Protein AF-A0A158KEN8-F1 (afdb_monomer_lite)

Radius of gyration: 38.6 Å; chains: 1; bounding box: 78×28×96 Å

Structure (mmCIF, N/CA/C/O backbone):
data_AF-A0A158KEN8-F1
#
_entry.id   AF-A0A158KEN8-F1
#
loop_
_atom_site.group_PDB
_atom_site.id
_atom_site.type_symbol
_atom_site.label_atom_id
_atom_site.label_alt_id
_atom_site.label_comp_id
_atom_site.label_asym_id
_atom_site.label_entity_id
_atom_site.label_seq_id
_atom_site.pdbx_PDB_ins_code
_atom_site.Cartn_x
_atom_site.Cartn_y
_atom_site.Cartn_z
_atom_site.occupancy
_atom_site.B_iso_or_equiv
_atom_site.auth_seq_id
_atom_site.auth_comp_id
_atom_site.auth_asym_id
_atom_site.auth_atom_id
_atom_site.pdbx_PDB_model_num
ATOM 1 N N . MET A 1 1 ? -48.376 15.858 31.980 1.00 63.00 1 MET A N 1
ATOM 2 C CA . MET A 1 1 ? -47.378 14.767 31.953 1.00 63.00 1 MET A CA 1
ATOM 3 C C . MET A 1 1 ? -47.130 14.325 33.382 1.00 63.00 1 MET A C 1
ATOM 5 O O . MET A 1 1 ? -46.826 15.174 34.208 1.00 63.00 1 MET A O 1
ATOM 9 N N . THR A 1 2 ? -47.367 13.054 33.707 1.00 81.88 2 THR A N 1
ATOM 10 C CA . THR A 1 2 ? -47.202 12.551 35.084 1.00 81.88 2 THR A CA 1
ATOM 11 C C . THR A 1 2 ? -45.772 12.062 35.317 1.00 81.88 2 THR A C 1
ATOM 13 O O . THR A 1 2 ? -45.079 11.685 34.370 1.00 81.88 2 THR A O 1
ATOM 16 N N . SER A 1 3 ? -45.318 12.045 36.572 1.00 84.44 3 SER A N 1
ATOM 17 C CA . SER A 1 3 ? -43.955 11.625 36.937 1.00 84.44 3 SER A CA 1
ATOM 18 C C . SER A 1 3 ? -43.613 10.223 36.422 1.00 84.44 3 SER A C 1
ATOM 20 O O . SER A 1 3 ? -42.549 10.031 35.848 1.00 84.44 3 SER A O 1
ATOM 22 N N . LYS A 1 4 ? -44.552 9.270 36.504 1.00 85.19 4 LYS A N 1
ATOM 23 C CA . LYS A 1 4 ? -44.389 7.909 35.958 1.00 85.19 4 LYS A CA 1
ATOM 24 C C . LYS A 1 4 ? -44.129 7.883 34.448 1.00 85.19 4 LYS A C 1
ATOM 26 O O . LYS A 1 4 ? -43.300 7.100 33.992 1.00 85.19 4 LYS A O 1
ATOM 31 N N . GLN A 1 5 ? -44.823 8.721 33.676 1.00 88.50 5 GLN A N 1
ATOM 32 C CA . GLN A 1 5 ? -44.619 8.802 32.224 1.00 88.50 5 GLN A CA 1
ATOM 33 C C . GLN A 1 5 ? -43.230 9.356 31.905 1.00 88.50 5 GLN A C 1
ATOM 35 O O . GLN A 1 5 ? -42.532 8.828 31.042 1.00 88.50 5 GLN A O 1
ATOM 40 N N . LEU A 1 6 ? -42.804 10.364 32.664 1.00 90.69 6 LEU A N 1
ATOM 41 C CA . LEU A 1 6 ? -41.497 10.996 32.525 1.00 90.69 6 LEU A CA 1
ATOM 42 C C . LEU A 1 6 ? -40.360 10.012 32.852 1.00 90.69 6 LEU A C 1
ATOM 44 O O . LEU A 1 6 ? -39.410 9.897 32.082 1.00 90.69 6 LEU A O 1
ATOM 48 N N . THR A 1 7 ? -40.505 9.218 33.917 1.00 89.50 7 THR A N 1
ATOM 49 C CA . THR A 1 7 ? -39.559 8.146 34.266 1.00 89.50 7 THR A CA 1
ATOM 50 C C . THR A 1 7 ? -39.485 7.069 33.184 1.00 89.50 7 THR A C 1
ATOM 52 O O . THR A 1 7 ? -38.391 6.661 32.807 1.00 89.50 7 THR A O 1
ATOM 55 N N . SER A 1 8 ? -40.627 6.629 32.640 1.00 86.19 8 SER A N 1
ATOM 56 C CA . SER A 1 8 ? -40.637 5.618 31.572 1.00 86.19 8 SER A CA 1
ATOM 57 C C . SER A 1 8 ? -39.941 6.104 30.299 1.00 86.19 8 SER A C 1
ATOM 59 O O . SER A 1 8 ? -39.204 5.347 29.670 1.00 86.19 8 SER A O 1
ATOM 61 N N . LEU A 1 9 ? -40.110 7.387 29.968 1.00 88.56 9 LEU A N 1
ATOM 62 C CA . LEU A 1 9 ? -39.487 8.005 28.805 1.00 88.56 9 LEU A CA 1
ATOM 63 C C . LEU A 1 9 ? -37.969 8.127 28.979 1.00 88.56 9 LEU A C 1
ATOM 65 O O . LEU A 1 9 ? -37.224 7.837 28.051 1.00 88.56 9 LEU A O 1
ATOM 69 N N . LEU A 1 10 ? -37.507 8.497 30.176 1.00 86.88 10 LEU A N 1
ATOM 70 C CA . LE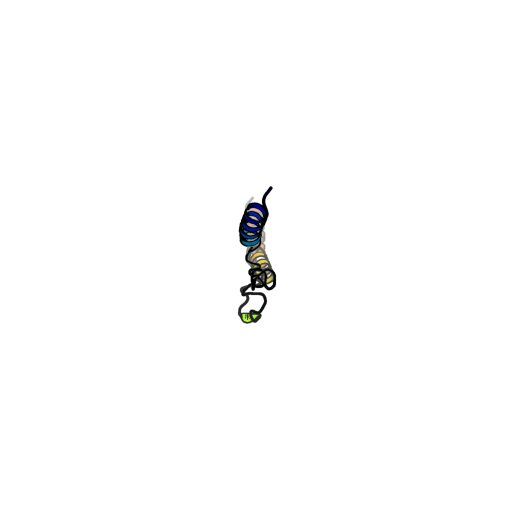U A 1 10 ? -36.081 8.567 30.507 1.00 86.88 10 LEU A CA 1
ATOM 71 C C . LEU A 1 10 ? -35.397 7.198 30.423 1.00 86.88 10 LEU A C 1
ATOM 73 O O . LEU A 1 10 ? -34.304 7.099 29.874 1.00 86.88 10 LEU A O 1
ATOM 77 N N . ILE A 1 11 ? -36.042 6.142 30.926 1.00 84.81 11 ILE A N 1
ATOM 78 C CA . ILE A 1 11 ? -35.511 4.771 30.860 1.00 84.81 11 ILE A CA 1
ATOM 79 C C . ILE A 1 11 ? -35.421 4.300 29.403 1.00 84.81 11 ILE A C 1
ATOM 81 O O . ILE A 1 11 ? -34.394 3.762 28.992 1.00 84.81 11 ILE A O 1
ATOM 85 N N . ALA A 1 12 ? -36.467 4.547 28.608 1.00 84.00 12 ALA A N 1
ATOM 86 C CA . ALA A 1 12 ? -36.473 4.223 27.185 1.00 84.00 12 ALA A CA 1
ATOM 87 C C . ALA A 1 12 ? -35.390 4.998 26.411 1.00 84.00 12 ALA A C 1
ATOM 89 O O . ALA A 1 12 ? -34.703 4.420 25.574 1.00 84.00 12 ALA A O 1
ATOM 90 N N . ALA A 1 13 ? -35.192 6.282 26.723 1.00 80.62 13 ALA A N 1
ATOM 91 C CA . ALA A 1 13 ? -34.160 7.110 26.104 1.00 80.62 13 ALA A CA 1
ATOM 92 C C . ALA A 1 13 ? -32.736 6.662 26.484 1.00 80.62 13 ALA A C 1
ATOM 94 O O . ALA A 1 13 ? -31.859 6.614 25.625 1.00 80.62 13 ALA A O 1
ATOM 95 N N . ALA A 1 14 ? -32.499 6.285 27.744 1.00 7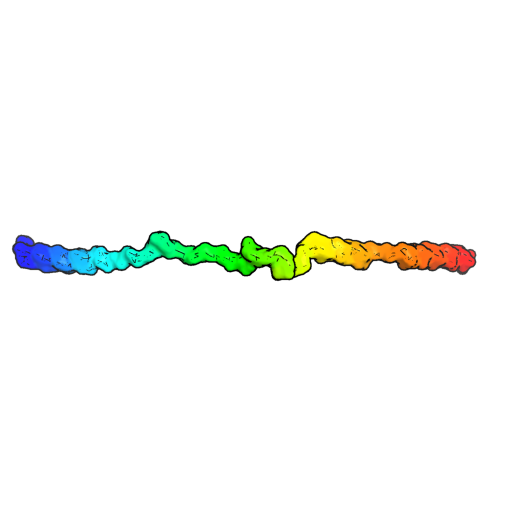7.56 14 ALA A N 1
ATOM 96 C CA . ALA A 1 14 ? -31.190 5.827 28.210 1.00 77.56 14 ALA A CA 1
ATOM 97 C C . ALA A 1 14 ? -30.747 4.512 27.544 1.00 77.56 14 ALA A C 1
ATOM 99 O O . ALA A 1 14 ? -29.562 4.332 27.270 1.00 77.56 14 ALA A O 1
ATOM 100 N N . ALA A 1 15 ? -31.691 3.624 27.215 1.00 69.88 15 ALA A N 1
ATOM 101 C CA . ALA A 1 15 ? -31.401 2.376 26.509 1.00 69.88 15 ALA A CA 1
ATOM 102 C C . ALA A 1 15 ? -30.879 2.592 25.071 1.00 69.88 15 ALA A C 1
ATOM 104 O O . ALA A 1 15 ? -30.204 1.719 24.532 1.00 69.88 15 ALA A O 1
ATOM 105 N N . ILE A 1 16 ? -31.145 3.755 24.461 1.00 69.12 16 ILE A N 1
ATOM 106 C CA . ILE A 1 16 ? -30.715 4.098 23.092 1.00 69.12 16 ILE A CA 1
ATOM 107 C C . ILE A 1 16 ? -29.256 4.591 23.062 1.00 69.12 16 ILE A C 1
ATOM 109 O O . ILE A 1 16 ? -28.579 4.463 22.046 1.00 69.12 16 ILE A O 1
ATOM 113 N N . VAL A 1 17 ? -28.736 5.111 24.179 1.00 64.88 17 VAL A N 1
ATOM 114 C CA . VAL A 1 17 ? -27.377 5.689 24.264 1.00 64.88 17 VAL A CA 1
ATOM 115 C C . VAL A 1 17 ? -26.298 4.621 24.511 1.00 64.88 17 VAL A C 1
ATOM 117 O O . VAL A 1 17 ? -25.106 4.917 24.503 1.00 64.88 17 VAL A O 1
ATOM 120 N N . ALA A 1 18 ? -26.677 3.348 24.643 1.00 61.22 18 ALA A N 1
ATOM 121 C CA . ALA A 1 18 ? -25.740 2.227 24.661 1.00 61.22 18 ALA A CA 1
ATOM 122 C C . ALA A 1 18 ? -25.236 1.893 23.241 1.00 61.22 18 ALA A C 1
ATOM 124 O O . ALA A 1 18 ? -25.353 0.766 22.767 1.00 61.22 18 ALA A O 1
ATOM 125 N N . THR A 1 19 ? -24.678 2.875 22.530 1.00 62.88 19 THR A N 1
ATOM 126 C CA . THR A 1 19 ? -23.890 2.596 21.327 1.00 62.88 19 THR A CA 1
ATOM 127 C C . THR A 1 19 ? -22.576 1.944 21.763 1.00 62.88 19 THR A C 1
ATOM 129 O O . THR A 1 19 ? -21.878 2.524 22.602 1.00 62.88 19 THR A O 1
ATOM 132 N N . PRO A 1 20 ? -22.195 0.772 21.229 1.00 62.25 20 PRO A N 1
ATOM 133 C CA . PRO A 1 20 ? -20.911 0.178 21.555 1.00 62.25 20 PRO A CA 1
ATOM 134 C C . PRO A 1 20 ? -19.789 1.078 21.022 1.00 62.25 20 PRO A C 1
ATOM 136 O O . PRO A 1 20 ? -19.607 1.201 19.814 1.00 62.25 20 PRO A O 1
ATOM 139 N N . ALA A 1 21 ? -19.002 1.677 21.918 1.00 64.44 21 ALA A N 1
ATOM 140 C CA . ALA A 1 21 ? -17.713 2.290 21.598 1.00 64.44 21 ALA A CA 1
ATOM 141 C C . ALA A 1 21 ? -16.664 1.185 21.374 1.00 64.44 21 ALA A C 1
ATOM 143 O O . ALA A 1 21 ? -15.676 1.070 22.097 1.00 64.44 21 ALA A O 1
ATOM 144 N N . PHE A 1 22 ? -16.924 0.301 20.412 1.00 60.25 22 PHE A N 1
ATOM 145 C CA . PHE A 1 22 ? -16.000 -0.757 20.035 1.00 60.25 22 PHE A CA 1
ATOM 146 C C . PHE A 1 22 ? -15.006 -0.201 19.003 1.00 60.25 22 PHE A C 1
ATOM 148 O O . PHE A 1 22 ? -15.357 0.069 17.859 1.00 60.25 22 PHE A O 1
ATOM 155 N N . ALA A 1 23 ? -13.751 -0.068 19.438 1.00 60.19 23 ALA A N 1
ATOM 156 C CA . ALA A 1 23 ? -12.550 -0.215 18.612 1.00 60.19 23 ALA A CA 1
ATOM 157 C C . ALA A 1 23 ? -12.159 0.891 17.603 1.00 60.19 23 ALA A C 1
ATOM 159 O O . ALA A 1 23 ? -11.611 0.582 16.549 1.00 60.19 23 ALA A O 1
ATOM 160 N N . SER A 1 24 ? -12.281 2.181 17.939 1.00 57.75 24 SER A N 1
ATOM 161 C CA . SER A 1 24 ? -11.524 3.219 17.199 1.00 57.75 24 SER A CA 1
ATOM 162 C C . SER A 1 24 ? -10.040 3.301 17.597 1.00 57.75 24 SER A C 1
ATOM 164 O O . SER A 1 24 ? -9.252 3.935 16.902 1.00 57.75 24 SER A O 1
ATOM 166 N N . GLY A 1 25 ? -9.646 2.674 18.714 1.00 63.22 25 GLY A N 1
ATOM 167 C CA . GLY A 1 25 ? -8.292 2.785 19.277 1.00 63.22 25 GLY A CA 1
ATOM 168 C C . GLY A 1 25 ? -7.214 1.982 18.546 1.00 63.22 25 GLY A C 1
ATOM 169 O O . GLY A 1 25 ? -6.034 2.276 18.691 1.00 63.22 25 GLY A O 1
ATOM 170 N N . TYR A 1 26 ? -7.610 1.000 17.744 1.00 66.31 26 TYR A N 1
ATOM 171 C CA . TYR A 1 26 ? -6.723 0.271 16.848 1.00 66.31 26 TYR A CA 1
ATOM 172 C C . TYR A 1 26 ? -7.497 0.071 15.554 1.00 66.31 26 TYR A C 1
ATOM 174 O O . TYR A 1 26 ? -8.247 -0.892 15.413 1.00 66.31 26 TYR A O 1
ATOM 182 N N . GLY A 1 27 ? -7.371 1.036 14.639 1.00 71.38 27 GLY A N 1
ATOM 183 C CA . GLY A 1 27 ? -7.841 0.886 13.264 1.00 71.38 27 GLY A CA 1
ATOM 184 C C . GLY A 1 27 ? -7.277 -0.385 12.609 1.00 71.38 27 GLY A C 1
ATOM 185 O O . GLY A 1 27 ? -6.474 -1.091 13.227 1.00 71.38 27 GLY A O 1
ATOM 186 N N . PRO A 1 28 ? -7.692 -0.706 11.370 1.00 69.00 28 PRO A N 1
ATOM 187 C CA . PRO A 1 28 ? -7.200 -1.892 10.671 1.00 69.00 28 PRO A CA 1
ATOM 188 C C . PRO A 1 28 ? -5.678 -1.992 10.810 1.00 69.00 28 PRO A C 1
ATOM 190 O O . PRO A 1 28 ? -4.982 -0.981 10.681 1.00 69.00 28 PRO A O 1
ATOM 193 N N . ALA A 1 29 ? -5.189 -3.189 11.151 1.00 69.75 29 ALA A N 1
ATOM 194 C CA . ALA A 1 29 ? -3.770 -3.424 11.392 1.00 69.75 29 ALA A CA 1
ATOM 195 C C . ALA A 1 29 ? -2.935 -2.820 10.249 1.00 69.75 29 ALA A C 1
ATOM 197 O O . ALA A 1 29 ? -3.372 -2.901 9.094 1.00 69.75 29 ALA A O 1
ATOM 198 N N . PRO A 1 30 ? -1.764 -2.218 10.543 1.00 70.31 30 PRO A N 1
ATOM 199 C CA . PRO A 1 30 ? -0.892 -1.684 9.508 1.00 70.31 30 PRO A CA 1
ATOM 200 C C . PRO A 1 30 ? -0.705 -2.727 8.411 1.00 70.31 30 PRO A C 1
ATOM 202 O O . PRO A 1 30 ? -0.373 -3.880 8.695 1.00 70.31 30 PRO A O 1
ATOM 205 N N . TYR A 1 31 ? -0.973 -2.329 7.171 1.00 71.44 31 TYR A N 1
ATOM 206 C CA . TYR A 1 31 ? -0.761 -3.189 6.020 1.00 71.44 31 TYR A CA 1
ATOM 207 C C . TYR A 1 31 ? 0.729 -3.526 5.955 1.00 71.44 31 TYR A C 1
ATOM 209 O O . TYR A 1 31 ? 1.554 -2.648 5.717 1.00 71.44 31 TYR A O 1
ATOM 217 N N . TYR A 1 32 ? 1.070 -4.782 6.234 1.00 58.91 32 TYR A N 1
ATOM 218 C CA . TYR A 1 32 ? 2.435 -5.272 6.130 1.00 58.91 32 TYR A CA 1
ATOM 219 C C . TYR A 1 32 ? 2.593 -5.888 4.746 1.00 58.91 32 TYR A C 1
ATOM 221 O O . TYR A 1 32 ? 2.001 -6.933 4.463 1.00 58.91 32 TYR A O 1
ATOM 229 N N . THR A 1 33 ? 3.358 -5.247 3.863 1.00 68.75 33 THR A N 1
ATOM 230 C CA . THR A 1 33 ? 3.794 -5.941 2.653 1.00 68.75 33 THR A CA 1
ATOM 231 C C . THR A 1 33 ? 4.885 -6.925 3.047 1.00 68.75 33 THR A C 1
ATOM 233 O O . THR A 1 33 ? 5.773 -6.598 3.834 1.00 68.75 33 THR A O 1
ATOM 236 N N . ALA A 1 34 ? 4.830 -8.148 2.517 1.00 64.38 34 ALA A N 1
ATOM 237 C CA . ALA A 1 34 ? 5.882 -9.136 2.756 1.00 64.38 34 ALA A CA 1
ATOM 238 C C . ALA A 1 34 ? 7.274 -8.588 2.377 1.00 64.38 34 ALA A C 1
ATOM 240 O O . ALA A 1 34 ? 8.267 -8.964 2.992 1.00 64.38 34 ALA A O 1
ATOM 241 N N . ASP A 1 35 ? 7.332 -7.647 1.431 1.00 63.28 35 ASP A N 1
ATOM 242 C CA . ASP A 1 35 ? 8.558 -7.010 0.960 1.00 63.28 35 ASP A CA 1
ATOM 243 C C . ASP A 1 35 ? 9.148 -5.941 1.898 1.00 63.28 35 ASP A C 1
ATOM 245 O O . ASP A 1 35 ? 10.363 -5.720 1.848 1.00 63.28 35 ASP A O 1
ATOM 249 N N . ASP A 1 36 ? 8.356 -5.293 2.764 1.00 67.69 36 ASP A N 1
ATOM 250 C CA . ASP A 1 36 ? 8.823 -4.171 3.605 1.00 67.69 36 ASP A CA 1
ATOM 251 C C . ASP A 1 36 ? 9.853 -4.593 4.664 1.00 67.69 36 ASP A C 1
ATOM 253 O O . ASP A 1 36 ? 10.699 -3.794 5.067 1.00 67.69 36 ASP A O 1
ATOM 257 N N . GLY A 1 37 ? 9.836 -5.863 5.076 1.00 66.88 37 GLY A N 1
ATOM 258 C CA . GLY A 1 37 ? 10.824 -6.455 5.986 1.00 66.88 37 GLY A CA 1
ATOM 259 C C . GLY A 1 37 ? 11.568 -7.660 5.416 1.00 66.88 37 GLY A C 1
ATOM 260 O O . GLY A 1 37 ? 12.438 -8.209 6.095 1.00 66.88 37 GLY A O 1
ATOM 261 N N . ALA A 1 38 ? 11.241 -8.089 4.192 1.00 73.69 38 ALA A N 1
ATOM 262 C CA . ALA A 1 38 ? 11.945 -9.186 3.548 1.00 73.69 38 ALA A CA 1
ATOM 263 C C . ALA A 1 38 ? 13.439 -8.836 3.408 1.00 73.69 38 ALA A C 1
ATOM 265 O O . ALA A 1 38 ? 13.776 -7.774 2.869 1.00 73.69 38 ALA A O 1
ATOM 266 N N . PRO A 1 39 ? 14.351 -9.726 3.849 1.00 71.88 39 PRO A N 1
ATOM 267 C CA . PRO A 1 39 ? 15.765 -9.633 3.518 1.00 71.88 39 PRO A CA 1
ATOM 268 C C . PRO A 1 39 ? 15.931 -9.395 2.019 1.00 71.88 39 PRO A C 1
ATOM 270 O O . PRO A 1 39 ? 15.187 -9.965 1.222 1.00 71.88 39 PRO A O 1
ATOM 273 N N . ALA A 1 40 ? 16.936 -8.612 1.622 1.00 68.12 40 ALA A N 1
ATOM 274 C CA . ALA A 1 40 ? 17.193 -8.321 0.210 1.00 68.12 40 ALA A CA 1
ATOM 275 C C . ALA A 1 40 ? 17.279 -9.594 -0.661 1.00 68.12 40 ALA A C 1
ATOM 277 O O . ALA A 1 40 ? 16.927 -9.554 -1.831 1.00 68.12 40 ALA A O 1
ATOM 278 N N . SER A 1 41 ? 17.674 -10.731 -0.077 1.00 74.44 41 SER A N 1
ATOM 279 C CA . SER A 1 41 ? 17.731 -12.046 -0.729 1.00 74.44 41 SER A CA 1
ATOM 280 C C . SER A 1 41 ? 16.372 -12.710 -0.997 1.00 74.44 41 SER A C 1
ATOM 282 O O . SER A 1 41 ? 16.318 -13.647 -1.783 1.00 74.44 41 SER A O 1
ATOM 284 N N . GLN A 1 42 ? 15.297 -12.281 -0.329 1.00 72.94 42 GLN A N 1
ATOM 285 C CA . GLN A 1 42 ? 13.926 -12.762 -0.557 1.00 72.94 42 GLN A CA 1
ATOM 286 C C . GLN A 1 42 ? 13.152 -11.880 -1.544 1.00 72.94 42 GLN A C 1
ATOM 288 O O . GLN A 1 42 ? 12.107 -12.291 -2.044 1.00 72.94 42 GLN A O 1
ATOM 293 N N . ARG A 1 43 ? 13.666 -10.683 -1.850 1.00 71.88 43 ARG A N 1
ATOM 294 C CA . ARG A 1 43 ? 13.128 -9.843 -2.919 1.00 71.88 43 ARG A CA 1
ATOM 295 C C . ARG A 1 43 ? 13.533 -10.468 -4.252 1.00 71.88 43 ARG A C 1
ATOM 297 O O . ARG A 1 43 ? 14.697 -10.811 -4.449 1.00 71.88 43 ARG A O 1
ATOM 304 N N . GLY A 1 44 ? 12.561 -10.658 -5.142 1.00 76.75 44 GLY A N 1
ATOM 305 C CA . GLY A 1 44 ? 12.795 -11.213 -6.475 1.00 76.75 44 GLY A CA 1
ATOM 306 C C . GLY A 1 44 ? 13.747 -10.357 -7.321 1.00 76.75 44 GLY A C 1
ATOM 307 O O . GLY A 1 44 ? 14.279 -9.338 -6.878 1.00 76.75 44 GLY A O 1
ATOM 308 N N . MET A 1 45 ? 13.954 -10.763 -8.574 1.00 79.00 45 MET A N 1
ATOM 309 C CA . MET A 1 45 ? 14.825 -10.037 -9.502 1.00 79.00 45 MET A CA 1
ATOM 310 C C . MET A 1 45 ? 14.420 -8.557 -9.591 1.00 79.00 45 MET A C 1
ATOM 312 O O . MET A 1 45 ? 13.260 -8.235 -9.851 1.00 79.00 45 MET A O 1
ATOM 316 N N . SER A 1 46 ? 15.374 -7.652 -9.346 1.00 81.12 46 SER A N 1
ATOM 317 C CA . SER A 1 46 ? 15.082 -6.218 -9.307 1.00 81.12 46 SER A CA 1
ATOM 318 C C . SER A 1 46 ? 14.618 -5.714 -10.678 1.00 81.12 46 SER A C 1
ATOM 320 O O . SER A 1 46 ? 15.080 -6.201 -11.714 1.00 81.12 46 SER A O 1
ATOM 322 N N . ALA A 1 47 ? 13.760 -4.690 -10.702 1.00 77.50 47 ALA A N 1
ATOM 323 C CA . ALA A 1 47 ? 13.333 -4.056 -11.952 1.00 77.50 47 ALA A CA 1
ATOM 324 C C . ALA A 1 47 ? 14.532 -3.572 -12.796 1.00 77.50 47 ALA A C 1
ATOM 326 O O . ALA A 1 47 ? 14.497 -3.641 -14.022 1.00 77.50 47 ALA A O 1
ATOM 327 N N . GLN A 1 48 ? 15.621 -3.154 -12.139 1.00 79.94 48 GLN A N 1
ATOM 328 C CA . GLN A 1 48 ? 16.872 -2.777 -12.795 1.00 79.94 48 GLN A CA 1
ATOM 329 C C . GLN A 1 48 ? 17.561 -3.974 -13.465 1.00 79.94 48 GLN A C 1
ATOM 331 O O . GLN A 1 48 ? 18.037 -3.845 -14.589 1.00 79.94 48 GLN A O 1
ATOM 336 N N . THR A 1 49 ? 17.591 -5.139 -12.812 1.00 83.50 49 THR A N 1
ATOM 337 C CA . THR A 1 49 ? 18.165 -6.370 -13.377 1.00 83.50 49 THR A CA 1
ATOM 338 C C . THR A 1 49 ? 17.369 -6.829 -14.595 1.00 83.50 49 THR A C 1
ATOM 340 O O . THR A 1 49 ? 17.961 -7.129 -15.626 1.00 83.50 49 THR A O 1
ATOM 343 N N . VAL A 1 50 ? 16.034 -6.812 -14.515 1.00 86.38 50 VAL A N 1
ATOM 344 C CA . VAL A 1 50 ? 15.158 -7.160 -15.647 1.00 86.38 50 VAL A CA 1
ATOM 345 C C . VAL A 1 50 ? 15.371 -6.196 -16.819 1.00 86.38 50 VAL A C 1
ATOM 347 O O . VAL A 1 50 ? 15.494 -6.627 -17.962 1.00 86.38 50 VAL A O 1
ATOM 350 N N . ALA A 1 51 ? 15.449 -4.889 -16.550 1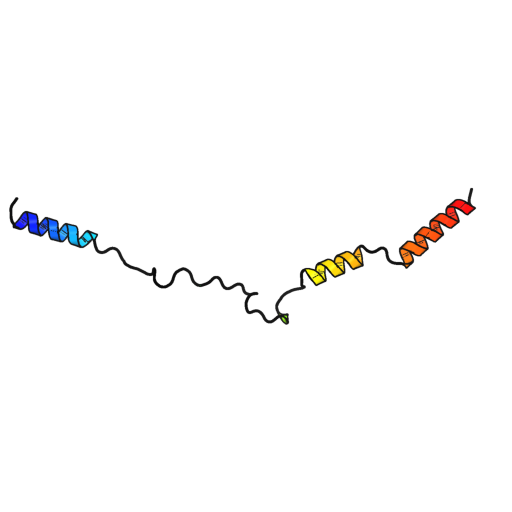.00 83.12 51 ALA A N 1
ATOM 351 C CA . ALA A 1 51 ? 15.687 -3.887 -17.586 1.00 83.12 51 ALA A CA 1
ATOM 352 C C . ALA A 1 51 ? 17.069 -4.043 -18.243 1.00 83.12 51 ALA A C 1
ATOM 354 O O . ALA A 1 51 ? 17.177 -3.961 -19.467 1.00 83.12 51 ALA A O 1
ATOM 355 N N . ALA A 1 52 ? 18.112 -4.307 -17.449 1.00 84.94 52 ALA A N 1
ATOM 356 C CA . ALA A 1 52 ? 19.460 -4.553 -17.952 1.00 84.94 52 ALA A CA 1
ATOM 357 C C . ALA A 1 52 ? 19.524 -5.816 -18.824 1.00 84.94 52 ALA A C 1
ATOM 359 O O . ALA A 1 52 ? 20.139 -5.792 -19.887 1.00 84.94 52 ALA A O 1
ATOM 360 N N . GLU A 1 53 ? 18.847 -6.894 -18.425 1.00 84.81 53 GLU A N 1
ATOM 361 C CA . GLU A 1 53 ? 18.827 -8.140 -19.193 1.00 84.81 53 GLU A CA 1
ATOM 362 C C . GLU A 1 53 ? 18.054 -7.995 -20.515 1.00 84.81 53 GLU A C 1
ATOM 364 O O . GLU A 1 53 ? 18.508 -8.451 -21.567 1.00 84.81 53 GLU A O 1
ATOM 369 N N . GLN A 1 54 ? 16.920 -7.285 -20.504 1.00 85.62 54 GLN A N 1
ATOM 370 C CA . GLN A 1 54 ? 16.179 -6.975 -21.730 1.00 85.62 54 GLN A CA 1
ATOM 371 C C . GLN A 1 54 ? 16.979 -6.075 -22.677 1.00 85.62 54 GLN A C 1
ATOM 373 O O . GLN A 1 54 ? 16.908 -6.255 -23.892 1.00 85.62 54 GLN A O 1
ATOM 378 N N . ALA A 1 55 ? 17.738 -5.114 -22.144 1.00 81.81 55 ALA A N 1
ATOM 379 C CA . ALA A 1 55 ? 18.626 -4.274 -22.941 1.00 81.81 55 ALA A CA 1
ATOM 380 C C . ALA A 1 55 ? 19.775 -5.091 -23.551 1.00 81.81 55 ALA A C 1
ATOM 382 O O . ALA A 1 55 ? 20.056 -4.943 -24.738 1.00 81.81 55 ALA A O 1
ATOM 383 N N . ALA A 1 56 ? 20.376 -6.000 -22.779 1.00 80.75 56 ALA A N 1
ATOM 384 C CA . ALA A 1 56 ? 21.413 -6.909 -23.263 1.00 80.75 56 ALA A CA 1
ATOM 385 C C . ALA A 1 56 ? 20.887 -7.880 -24.334 1.00 80.75 56 ALA A C 1
ATOM 387 O O . ALA A 1 56 ? 21.575 -8.141 -25.312 1.00 80.75 56 ALA A O 1
ATOM 388 N N . THR A 1 57 ? 19.648 -8.358 -24.195 1.00 80.88 57 THR A N 1
ATOM 389 C CA . THR A 1 57 ? 18.997 -9.248 -25.174 1.00 80.88 57 THR A CA 1
ATOM 390 C C . THR A 1 57 ? 18.638 -8.527 -26.478 1.00 80.88 57 THR A C 1
ATOM 392 O O . THR A 1 57 ? 18.625 -9.138 -2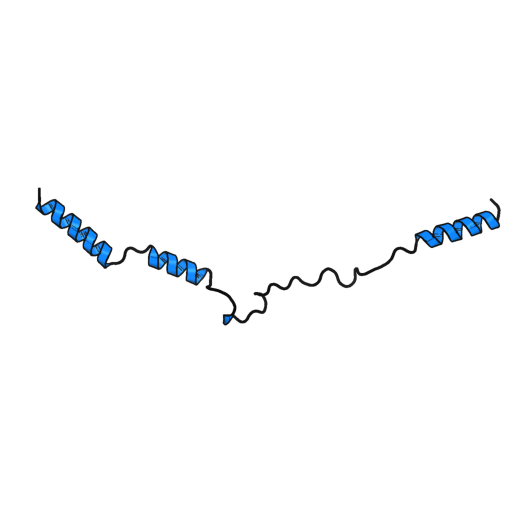7.543 1.00 80.88 57 THR A O 1
ATOM 395 N N . LYS A 1 58 ? 18.311 -7.230 -26.414 1.00 77.19 58 LYS A N 1
ATOM 396 C CA . LYS A 1 58 ? 17.944 -6.419 -27.589 1.00 77.19 58 LYS A CA 1
ATOM 397 C C . LYS A 1 58 ? 19.139 -5.785 -28.293 1.00 77.19 58 LYS A C 1
ATOM 399 O O . LYS A 1 58 ? 18.982 -5.324 -29.423 1.00 77.19 58 LYS A O 1
ATOM 404 N N .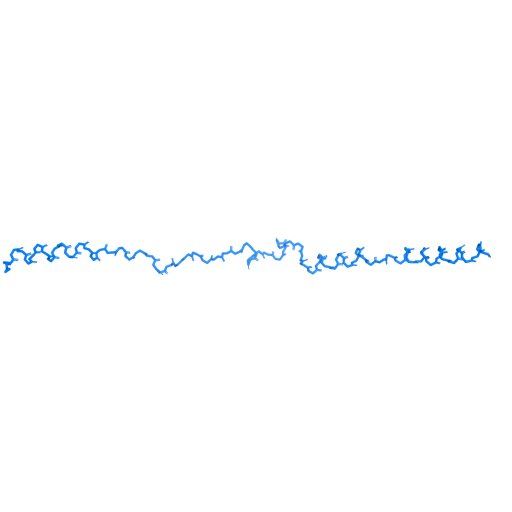 ALA A 1 59 ? 20.298 -5.716 -27.643 1.00 74.56 59 ALA A N 1
ATOM 405 C CA . ALA A 1 59 ? 21.512 -5.265 -28.296 1.00 74.56 59 ALA A CA 1
ATOM 406 C C . ALA A 1 59 ? 21.883 -6.289 -29.383 1.00 74.56 59 ALA A C 1
ATOM 408 O O . ALA A 1 59 ? 22.004 -7.474 -29.067 1.00 74.56 59 ALA A O 1
ATOM 409 N N . PRO A 1 60 ? 22.026 -5.880 -30.658 1.00 72.25 60 PRO A N 1
ATOM 410 C CA . PRO A 1 60 ? 22.530 -6.783 -31.679 1.00 72.25 60 PRO A CA 1
ATOM 411 C C . PRO A 1 60 ? 23.909 -7.257 -31.235 1.00 72.25 60 PRO A C 1
ATOM 413 O O . PRO A 1 60 ? 24.777 -6.439 -30.924 1.00 72.25 60 PRO A O 1
ATOM 416 N N . ASP A 1 61 ? 24.096 -8.572 -31.161 1.00 76.75 61 ASP A N 1
ATOM 417 C CA . ASP A 1 61 ? 25.409 -9.103 -30.843 1.00 76.75 61 ASP A CA 1
ATOM 418 C C . ASP A 1 61 ? 26.401 -8.663 -31.941 1.00 76.75 61 ASP A C 1
ATOM 420 O O . ASP A 1 61 ? 26.058 -8.578 -33.127 1.00 76.75 61 ASP A O 1
ATOM 424 N N . GLU A 1 62 ? 27.627 -8.323 -31.541 1.00 76.12 62 GLU A N 1
ATOM 425 C CA . GLU A 1 62 ? 28.679 -7.841 -32.448 1.00 76.12 62 GLU A CA 1
ATOM 426 C C . GLU A 1 62 ? 28.919 -8.799 -33.627 1.00 76.12 62 GLU A C 1
ATOM 428 O O . GLU A 1 62 ? 29.232 -8.361 -34.735 1.00 76.12 62 GLU A O 1
ATOM 433 N N . ALA A 1 63 ? 28.723 -10.106 -33.429 1.00 76.06 63 ALA A N 1
ATOM 434 C CA . ALA A 1 63 ? 28.898 -11.100 -34.480 1.00 76.06 63 ALA A CA 1
ATOM 435 C C . ALA A 1 63 ? 27.761 -11.055 -35.519 1.00 76.06 63 ALA A C 1
ATOM 437 O O . ALA A 1 63 ? 28.012 -11.229 -36.713 1.00 76.06 63 ALA A O 1
ATOM 438 N N . SER A 1 64 ? 26.533 -10.764 -35.102 1.00 77.75 64 SER A N 1
ATOM 439 C CA . SER A 1 64 ? 25.368 -10.540 -35.955 1.00 77.75 64 SER A CA 1
ATOM 440 C C . SER A 1 64 ? 25.504 -9.236 -36.738 1.00 77.75 64 SER A C 1
ATOM 442 O O . SER A 1 64 ? 25.191 -9.207 -37.930 1.00 77.75 64 SER A O 1
ATOM 444 N N . LEU A 1 65 ? 26.055 -8.185 -36.121 1.00 80.50 65 LEU A N 1
ATOM 445 C CA . LEU A 1 65 ? 26.360 -6.925 -36.802 1.00 80.50 65 LEU A CA 1
ATOM 446 C C . LEU A 1 65 ? 27.464 -7.113 -37.858 1.00 80.50 65 LEU A C 1
ATOM 448 O O . LEU A 1 65 ? 27.295 -6.731 -39.017 1.00 80.50 65 LEU A O 1
ATOM 452 N N . ALA A 1 66 ? 28.558 -7.785 -37.489 1.00 81.31 66 ALA A N 1
ATOM 453 C CA . ALA A 1 66 ? 29.652 -8.109 -38.400 1.00 81.31 66 ALA A CA 1
ATOM 454 C C . ALA A 1 66 ? 29.187 -9.012 -39.552 1.00 81.31 66 ALA A C 1
ATOM 456 O O . ALA A 1 66 ? 29.606 -8.841 -40.699 1.00 81.31 66 ALA A O 1
ATOM 457 N N . LYS A 1 67 ? 28.279 -9.956 -39.281 1.00 81.62 67 LYS A N 1
ATOM 458 C CA . LYS A 1 67 ? 27.691 -10.814 -40.312 1.00 81.62 67 LYS A CA 1
ATOM 459 C C . LYS A 1 67 ? 26.755 -10.049 -41.247 1.00 81.62 67 LYS A C 1
ATOM 461 O O . LYS A 1 67 ? 26.783 -10.319 -42.446 1.00 81.62 67 LYS A O 1
ATOM 466 N N . ALA A 1 68 ? 25.979 -9.092 -40.739 1.00 81.19 68 ALA A N 1
ATOM 467 C CA . ALA A 1 68 ? 25.132 -8.227 -41.557 1.00 81.19 68 ALA A CA 1
ATOM 468 C C . ALA A 1 68 ? 25.963 -7.334 -42.495 1.00 81.19 68 ALA A C 1
ATOM 470 O O . ALA A 1 68 ? 25.640 -7.226 -43.676 1.00 81.19 68 ALA A O 1
ATOM 471 N N . MET A 1 69 ? 27.075 -6.771 -42.008 1.00 82.81 69 MET A N 1
ATOM 472 C CA . MET A 1 69 ? 2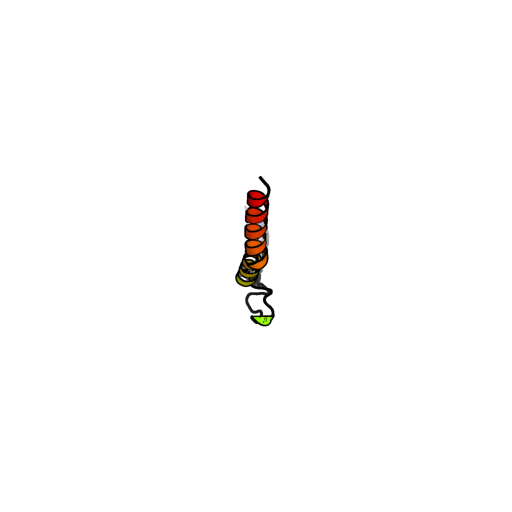8.000 -5.987 -42.839 1.00 82.81 69 MET A CA 1
ATOM 473 C C . MET A 1 69 ? 28.657 -6.841 -43.927 1.00 82.81 69 MET A C 1
ATOM 475 O O . MET A 1 69 ? 28.668 -6.451 -45.092 1.00 82.81 69 MET A O 1
ATOM 479 N N . ARG A 1 70 ? 29.117 -8.053 -43.583 1.00 79.62 70 ARG A N 1
ATOM 480 C CA . ARG A 1 70 ? 29.682 -8.987 -44.571 1.00 79.62 70 ARG A CA 1
ATOM 481 C C . ARG A 1 70 ? 28.664 -9.408 -45.629 1.00 79.62 70 ARG A C 1
ATOM 483 O O . ARG A 1 70 ? 29.025 -9.544 -46.790 1.00 79.62 70 ARG A O 1
ATOM 490 N N . ALA A 1 71 ? 27.408 -9.621 -45.232 1.00 77.94 71 ALA A N 1
ATOM 491 C CA . ALA A 1 71 ? 26.335 -9.962 -46.160 1.00 77.94 71 ALA A CA 1
ATOM 492 C C . ALA A 1 71 ? 26.061 -8.820 -47.155 1.00 77.94 71 ALA A C 1
ATOM 494 O O . ALA A 1 71 ? 25.880 -9.092 -48.340 1.00 77.94 71 ALA A O 1
ATOM 495 N N . GLY A 1 72 ? 26.107 -7.563 -46.699 1.00 72.38 72 GLY A N 1
ATOM 496 C CA . GLY A 1 72 ? 26.003 -6.386 -47.569 1.00 72.38 72 GLY A CA 1
ATOM 497 C C . GLY A 1 72 ? 27.153 -6.287 -48.575 1.00 72.38 72 GLY A C 1
ATOM 498 O O . GLY A 1 72 ? 26.916 -6.111 -49.766 1.00 72.38 72 GLY A O 1
ATOM 499 N N . GLU A 1 73 ? 28.390 -6.510 -48.128 1.00 69.06 73 GLU A N 1
ATOM 500 C CA . GLU A 1 73 ? 29.582 -6.461 -48.990 1.00 69.06 73 GLU A CA 1
ATOM 501 C C . GLU A 1 73 ? 29.576 -7.567 -50.065 1.00 69.06 73 GLU A C 1
ATOM 503 O O . GLU A 1 73 ? 29.978 -7.351 -51.206 1.00 69.06 73 GLU A O 1
ATOM 508 N N . THR A 1 74 ? 29.036 -8.749 -49.743 1.00 64.62 74 THR A N 1
ATOM 509 C CA . THR A 1 74 ? 28.884 -9.844 -50.719 1.00 64.62 74 THR A CA 1
ATOM 510 C C . THR A 1 74 ? 27.770 -9.627 -51.744 1.00 64.62 74 THR A C 1
ATOM 512 O O . THR A 1 74 ? 27.801 -10.263 -52.795 1.00 64.62 74 THR A O 1
ATOM 515 N N . MET A 1 75 ? 26.791 -8.763 -51.458 1.00 60.09 75 MET A N 1
ATOM 516 C CA . MET A 1 75 ? 25.711 -8.440 -52.401 1.00 60.09 75 MET A CA 1
ATOM 517 C C . MET A 1 75 ? 26.147 -7.392 -53.432 1.00 60.09 75 MET A C 1
ATOM 519 O O . MET A 1 75 ? 25.711 -7.461 -54.577 1.00 60.09 75 MET A O 1
ATOM 523 N N . GLU A 1 76 ? 27.051 -6.482 -53.061 1.00 59.78 76 GLU A N 1
ATOM 524 C CA . GLU A 1 76 ? 27.625 -5.476 -53.970 1.00 59.78 76 GLU A CA 1
ATOM 525 C C . GLU A 1 76 ? 28.624 -6.097 -54.962 1.00 59.78 76 GLU A C 1
ATOM 527 O O . GLU A 1 76 ? 28.673 -5.711 -56.124 1.00 59.78 76 GLU A O 1
ATOM 532 N N . ALA A 1 77 ? 29.379 -7.121 -54.547 1.00 57.78 77 ALA A N 1
ATOM 533 C CA . ALA A 1 77 ? 30.338 -7.819 -55.412 1.00 57.78 77 ALA A CA 1
ATOM 534 C C . ALA A 1 77 ? 29.693 -8.770 -56.447 1.00 57.78 77 ALA A C 1
ATOM 536 O O . ALA A 1 77 ? 30.411 -9.435 -57.196 1.00 57.78 77 ALA A O 1
ATOM 537 N N . GLN A 1 78 ? 28.358 -8.879 -56.463 1.00 56.00 78 GLN A N 1
ATOM 538 C CA . GLN A 1 78 ? 27.603 -9.775 -57.347 1.00 56.00 78 GLN A CA 1
ATOM 539 C C . GLN A 1 78 ? 26.737 -9.025 -58.385 1.00 56.00 78 GLN A C 1
ATOM 541 O O . GLN A 1 78 ? 25.937 -9.668 -59.067 1.00 56.00 78 GLN A O 1
ATOM 546 N N . GLN A 1 79 ? 26.892 -7.699 -58.517 1.00 50.38 79 GLN A N 1
ATOM 547 C CA . GLN A 1 79 ? 26.278 -6.885 -59.581 1.00 50.38 79 GLN A CA 1
ATOM 548 C C . GLN A 1 79 ? 27.246 -6.590 -60.728 1.00 50.38 79 GLN A C 1
ATOM 550 O O . GLN A 1 79 ? 28.445 -6.355 -60.459 1.00 50.38 79 GLN A O 1
#

Secondary structure (DSSP, 8-state):
--HHHHHHHHHHHHHHS------SSS-S-----HHHHS-TTTS-S-HHHHHHHHHHHHSPPHHHHHHHHHHHHHHHTT-

pLDDT: mean 73.93, std 9.47, range [50.38, 90.69]

Foldseek 3Di:
DDPVVVVVVVVVVVVVPPDPPPDPPQPDPPDDDPPVPDDPVPDPDDPVNVVVVVVVVPPQDPVNVVVVVVVVVVVVVVD

Sequence (79 aa):
MTSKQLTSLLIAAAAIVATPAFASGYGPAPYYTADDGAPASQRGMSAQTVAAEQAATKAPDEASLAKAMRAGETMEAQQ

Organism: NCBI:txid1226301